Protein AF-A0A7Z9G688-F1 (afdb_monomer_lite)

Sequence (124 aa):
MPLIHESIGIIFILAGNAAFWFWLEKRTGWKIFNFFPPLIFIYLIPAILSNTNLIPLKAPTYDWMGANLLPMFLVLLLLEVDLRAAIRVMGRGVLVMLAGTAGVVIGAPIAYAAVKGWLGPEAM

Foldseek 3Di:
DAPDQDLVVVCCVLVVLLCVLVVCCVPVVDPVCVVVPSVNRSPVVVVVCCVVSNDPPDHVSVVVCVVPVVVVVVVVVVVPDDPVVVVVVVVVVVVVVVVVVVCCVVVVVVVCVVCVVVDDPVSD

Structure (mmCIF, N/CA/C/O backbone):
data_AF-A0A7Z9G688-F1
#
_entry.id   AF-A0A7Z9G688-F1
#
loop_
_atom_site.group_PDB
_atom_site.id
_atom_site.type_symbol
_atom_site.label_atom_id
_atom_site.label_alt_id
_atom_site.label_comp_id
_atom_site.label_asym_id
_atom_site.label_entity_id
_atom_site.label_seq_id
_atom_site.pdbx_PDB_ins_code
_atom_site.Cartn_x
_atom_site.Cartn_y
_atom_site.Cartn_z
_atom_site.occupancy
_atom_site.B_iso_or_equiv
_atom_site.auth_seq_id
_atom_site.auth_comp_id
_atom_site.auth_asym_id
_atom_site.auth_atom_id
_atom_site.pdbx_PDB_model_num
ATOM 1 N N . MET A 1 1 ? 15.614 -3.116 -23.214 1.00 52.94 1 MET A N 1
ATOM 2 C CA . MET A 1 1 ? 15.429 -1.671 -22.958 1.00 52.94 1 MET A CA 1
ATOM 3 C C . MET A 1 1 ? 13.934 -1.442 -22.812 1.00 52.94 1 MET A C 1
ATOM 5 O O . MET A 1 1 ? 13.219 -2.013 -23.631 1.00 52.94 1 MET A O 1
ATOM 9 N N . PRO A 1 2 ? 13.459 -0.741 -21.768 1.00 64.62 2 PRO A N 1
ATOM 10 C CA . PRO A 1 2 ? 12.039 -0.434 -21.622 1.00 64.62 2 PRO A CA 1
ATOM 11 C C . PRO A 1 2 ? 11.470 0.241 -22.874 1.00 64.62 2 PRO A C 1
ATOM 13 O O . PRO A 1 2 ? 12.156 1.027 -23.518 1.00 64.62 2 PRO A O 1
ATOM 16 N N . LEU A 1 3 ? 10.230 -0.069 -23.250 1.00 65.31 3 LEU A N 1
ATOM 17 C CA . LEU A 1 3 ? 9.633 0.516 -24.457 1.00 65.31 3 LEU A CA 1
ATOM 18 C C . LEU A 1 3 ? 9.111 1.941 -24.204 1.00 65.31 3 LEU A C 1
ATOM 20 O O . LEU A 1 3 ? 9.082 2.768 -25.111 1.00 65.31 3 LEU A O 1
ATOM 24 N N . ILE A 1 4 ? 8.711 2.234 -22.962 1.00 73.50 4 ILE A N 1
ATOM 25 C CA . ILE A 1 4 ? 8.108 3.507 -22.562 1.00 73.50 4 ILE A CA 1
ATOM 26 C C . ILE A 1 4 ? 8.972 4.133 -21.470 1.00 73.50 4 ILE A C 1
ATOM 28 O O . ILE A 1 4 ? 8.917 3.737 -20.309 1.00 73.50 4 ILE A O 1
ATOM 32 N N . HIS A 1 5 ? 9.790 5.109 -21.859 1.00 72.25 5 HIS A N 1
ATOM 33 C CA . HIS A 1 5 ? 10.690 5.839 -20.960 1.00 72.25 5 HIS A CA 1
ATOM 34 C C . HIS A 1 5 ? 10.174 7.224 -20.566 1.00 72.25 5 HIS A C 1
ATOM 36 O O . HIS A 1 5 ? 10.649 7.816 -19.598 1.00 72.25 5 HIS A O 1
ATOM 42 N N . GLU A 1 6 ? 9.195 7.733 -21.309 1.00 84.94 6 GLU A N 1
ATOM 43 C CA . GLU A 1 6 ? 8.637 9.057 -21.087 1.00 84.94 6 GLU A CA 1
ATOM 44 C C . GLU A 1 6 ? 7.822 9.096 -19.794 1.00 84.94 6 GLU A C 1
ATOM 46 O O . GLU A 1 6 ? 6.912 8.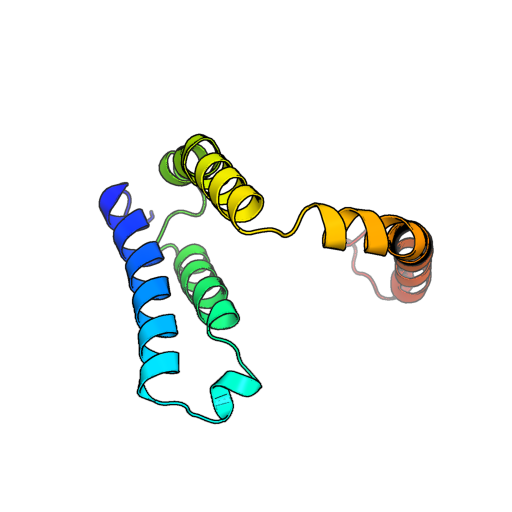286 -19.594 1.00 84.94 6 GLU A O 1
ATOM 51 N N . SER A 1 7 ? 8.096 10.091 -18.942 1.00 87.75 7 SER A N 1
ATOM 52 C CA . SER A 1 7 ? 7.382 10.295 -17.668 1.00 87.75 7 SER A CA 1
ATOM 53 C C . SER A 1 7 ? 5.863 10.345 -17.861 1.00 87.75 7 SER A C 1
ATOM 55 O O . SER A 1 7 ? 5.105 9.795 -17.065 1.00 87.75 7 SER A O 1
ATOM 57 N N . ILE A 1 8 ? 5.416 10.965 -18.957 1.00 89.56 8 ILE A N 1
ATOM 58 C CA . ILE A 1 8 ? 3.998 11.071 -19.317 1.00 89.56 8 ILE A CA 1
ATOM 59 C C . ILE A 1 8 ? 3.411 9.695 -19.642 1.00 89.56 8 ILE A C 1
ATOM 61 O O . ILE A 1 8 ? 2.309 9.385 -19.197 1.00 89.56 8 ILE A O 1
ATOM 65 N N . GLY A 1 9 ? 4.144 8.854 -20.377 1.00 91.12 9 GLY A N 1
ATOM 66 C CA . GLY A 1 9 ? 3.691 7.510 -20.737 1.00 91.12 9 GLY A CA 1
ATOM 67 C C . GLY A 1 9 ? 3.526 6.614 -19.511 1.00 91.12 9 GLY A C 1
ATOM 68 O O . GLY A 1 9 ? 2.526 5.909 -19.387 1.00 91.12 9 GLY A O 1
ATOM 69 N N . ILE A 1 10 ? 4.458 6.707 -18.561 1.00 90.88 10 ILE A N 1
ATOM 70 C CA . ILE A 1 10 ? 4.389 5.983 -17.286 1.00 90.88 10 ILE A CA 1
ATOM 71 C C . ILE A 1 10 ? 3.149 6.414 -16.491 1.00 90.88 10 ILE A C 1
ATOM 73 O O . ILE A 1 10 ? 2.349 5.568 -16.090 1.00 90.88 10 ILE A O 1
ATOM 77 N N . ILE A 1 11 ? 2.945 7.722 -16.305 1.00 92.31 11 ILE A N 1
ATOM 78 C CA . ILE A 1 11 ? 1.785 8.252 -15.571 1.00 92.31 11 ILE A CA 1
ATOM 79 C C . ILE A 1 11 ? 0.479 7.867 -16.267 1.00 92.31 11 ILE A C 1
ATOM 81 O O . ILE A 1 11 ? -0.463 7.452 -15.596 1.00 92.31 11 ILE A O 1
ATOM 85 N N . PHE A 1 12 ? 0.421 7.955 -17.597 1.00 93.94 12 PHE A N 1
ATOM 86 C CA . PHE A 1 12 ? -0.762 7.593 -18.373 1.00 93.94 12 PHE A CA 1
ATOM 87 C C . PHE A 1 12 ? -1.152 6.127 -18.171 1.00 93.94 12 PHE A C 1
ATOM 89 O O . PHE A 1 12 ? -2.325 5.832 -17.958 1.00 93.94 12 PHE A O 1
ATOM 96 N N . ILE A 1 13 ? -0.182 5.209 -18.173 1.00 93.12 13 ILE A N 1
ATOM 97 C CA . ILE A 1 13 ? -0.439 3.783 -17.937 1.00 93.12 13 ILE A CA 1
ATOM 98 C C . ILE A 1 13 ? -0.929 3.549 -16.511 1.00 93.12 13 ILE A C 1
ATOM 100 O O . ILE A 1 13 ? -1.930 2.863 -16.319 1.00 93.12 13 ILE A O 1
ATOM 104 N N . LEU A 1 14 ? -0.253 4.121 -15.511 1.00 93.25 14 LEU A N 1
ATOM 105 C CA . LEU A 1 14 ? -0.620 3.926 -14.107 1.00 93.25 14 LEU A CA 1
ATOM 106 C C . LEU A 1 14 ? -2.000 4.518 -13.793 1.00 93.25 14 LEU A C 1
ATOM 108 O O . LEU A 1 14 ? -2.858 3.830 -13.237 1.00 93.25 14 LEU A O 1
ATOM 112 N N . ALA A 1 15 ? -2.236 5.769 -14.190 1.00 94.06 15 ALA A N 1
ATOM 113 C CA . ALA A 1 15 ? -3.502 6.460 -13.972 1.00 94.06 15 ALA A CA 1
ATOM 114 C C . ALA A 1 15 ? -4.633 5.855 -14.812 1.00 94.06 15 ALA A C 1
ATOM 116 O O . ALA A 1 15 ? -5.735 5.667 -14.303 1.00 94.06 15 ALA A O 1
ATOM 117 N N . GLY A 1 16 ? -4.363 5.504 -16.071 1.00 95.88 16 GLY A N 1
ATOM 118 C CA . GLY A 1 16 ? -5.324 4.862 -16.964 1.00 95.88 16 GLY A CA 1
ATOM 119 C C . GLY A 1 16 ? -5.748 3.488 -16.457 1.00 95.88 16 GLY A C 1
ATOM 120 O O . GLY A 1 16 ? -6.940 3.196 -16.415 1.00 95.88 16 GLY A O 1
ATOM 121 N N . ASN A 1 17 ? -4.799 2.675 -15.987 1.00 95.81 17 ASN A N 1
ATOM 122 C CA . ASN A 1 17 ? -5.087 1.383 -15.368 1.00 95.81 17 ASN A CA 1
ATOM 123 C C . ASN A 1 17 ? -5.946 1.545 -14.104 1.00 95.81 17 ASN A C 1
ATOM 125 O O . ASN A 1 17 ? -6.962 0.866 -13.958 1.00 95.81 17 ASN A O 1
ATOM 129 N N . ALA A 1 18 ? -5.590 2.481 -13.218 1.00 94.38 18 ALA A N 1
ATOM 130 C CA . ALA A 1 18 ? -6.377 2.754 -12.019 1.00 94.38 18 ALA A CA 1
ATOM 131 C C . ALA A 1 18 ? -7.803 3.218 -12.358 1.00 94.38 18 ALA A C 1
ATOM 133 O O . ALA A 1 18 ? -8.779 2.648 -11.866 1.00 94.38 18 ALA A O 1
ATOM 134 N N . ALA A 1 19 ? -7.931 4.210 -13.241 1.00 95.44 19 ALA A N 1
ATOM 135 C CA . ALA A 1 19 ? -9.217 4.748 -13.663 1.00 95.44 19 ALA A CA 1
ATOM 136 C C . ALA A 1 19 ? -10.096 3.677 -14.319 1.00 95.44 19 ALA A C 1
ATOM 138 O O . ALA A 1 19 ? -11.279 3.589 -13.999 1.00 95.44 19 ALA A O 1
ATOM 139 N N . PHE A 1 20 ? -9.521 2.840 -15.186 1.00 95.75 20 PHE A N 1
ATOM 140 C CA . PHE A 1 20 ? -10.239 1.771 -15.873 1.00 95.75 20 PHE A CA 1
ATOM 141 C C . PHE A 1 20 ? -10.844 0.763 -14.894 1.00 95.75 20 PHE A C 1
ATOM 143 O O . PHE A 1 20 ? -12.043 0.499 -14.966 1.00 95.75 20 PHE A O 1
ATOM 150 N N . TRP A 1 21 ? -10.056 0.237 -13.952 1.00 94.31 21 TRP A N 1
ATOM 151 C CA . TRP A 1 21 ? -10.537 -0.795 -13.029 1.00 94.31 21 TRP A CA 1
ATOM 152 C C . TRP A 1 21 ? -11.562 -0.269 -12.022 1.00 94.31 21 TRP A C 1
ATOM 154 O O . TRP A 1 21 ? -12.574 -0.930 -11.794 1.00 94.31 21 TRP A O 1
ATOM 164 N N . PHE A 1 22 ? -11.367 0.937 -11.480 1.00 92.75 22 PHE A N 1
ATOM 165 C CA . PHE A 1 22 ? -12.371 1.561 -10.608 1.00 92.75 22 PHE A CA 1
ATOM 166 C C . PHE A 1 22 ? -13.650 1.940 -11.361 1.00 92.75 22 PHE A C 1
ATOM 168 O O . PHE A 1 22 ? -14.752 1.818 -10.824 1.00 92.75 22 PHE A O 1
ATOM 175 N N . TRP A 1 23 ? -13.535 2.402 -12.607 1.00 94.12 23 TRP A N 1
ATOM 176 C CA . TRP A 1 23 ? -14.701 2.673 -13.444 1.00 94.12 23 TRP A CA 1
ATOM 177 C C . TRP A 1 23 ? -15.465 1.387 -13.768 1.00 94.12 23 TRP A C 1
ATOM 179 O O . TRP A 1 23 ? -16.694 1.365 -13.668 1.00 94.12 23 TRP A O 1
ATOM 189 N N . LEU A 1 24 ? -14.748 0.313 -14.109 1.00 92.19 24 LEU A N 1
ATOM 190 C CA . LEU A 1 24 ? -15.328 -0.982 -14.445 1.00 92.19 24 LEU A CA 1
ATOM 191 C C . LEU A 1 24 ? -16.077 -1.586 -13.255 1.00 92.19 24 LEU A C 1
ATOM 193 O O . LEU A 1 24 ? -17.213 -2.031 -13.423 1.00 92.19 24 LEU A O 1
ATOM 197 N N . GLU A 1 25 ? -15.492 -1.547 -12.057 1.00 91.69 25 GLU A N 1
ATOM 198 C CA . GLU A 1 25 ? -16.155 -1.972 -10.819 1.00 91.69 25 GLU A CA 1
ATOM 199 C C . GLU A 1 25 ? -17.463 -1.205 -10.602 1.00 91.69 25 GLU A C 1
ATOM 201 O O . GLU A 1 25 ? -18.529 -1.816 -10.490 1.00 91.69 25 GLU A O 1
ATOM 206 N N . LYS A 1 26 ? -17.400 0.134 -10.619 1.00 90.00 26 LYS A N 1
ATOM 207 C CA . LYS A 1 26 ? -18.566 1.000 -10.385 1.00 90.00 26 LYS A CA 1
ATOM 208 C C . LYS A 1 26 ? -19.672 0.803 -11.419 1.00 90.00 26 LYS A C 1
ATOM 210 O O . LYS A 1 26 ? -20.844 0.967 -11.093 1.00 90.00 26 LYS A O 1
ATOM 215 N N . ARG A 1 27 ? -19.318 0.493 -12.670 1.00 90.94 27 ARG A N 1
ATOM 216 C CA . ARG A 1 27 ? -20.279 0.295 -13.765 1.00 90.94 27 ARG A CA 1
ATOM 217 C C . ARG A 1 27 ? -20.916 -1.084 -13.771 1.00 90.94 27 ARG A C 1
ATOM 219 O O . ARG A 1 27 ? -22.101 -1.189 -14.069 1.00 90.94 27 ARG A O 1
ATOM 226 N N . THR A 1 28 ? -20.132 -2.128 -13.532 1.00 87.06 28 THR A N 1
ATOM 227 C CA . THR A 1 28 ? -20.589 -3.511 -13.715 1.00 87.06 28 THR A CA 1
ATOM 228 C C . THR A 1 28 ? -21.216 -4.091 -12.456 1.00 87.06 28 THR A C 1
ATOM 230 O O . THR A 1 28 ? -22.104 -4.934 -12.565 1.00 87.06 28 THR A O 1
ATOM 233 N N . GLY A 1 29 ? -20.770 -3.665 -11.268 1.00 80.75 29 GLY A N 1
ATOM 234 C CA . GLY A 1 29 ? -21.262 -4.189 -9.991 1.00 80.75 29 GLY A CA 1
ATOM 235 C C . GLY A 1 29 ? -21.147 -5.714 -9.870 1.00 80.75 29 GLY A C 1
ATOM 236 O O . GLY A 1 29 ? -21.935 -6.345 -9.166 1.00 80.75 29 GLY A O 1
ATOM 237 N N . TRP A 1 30 ? -20.222 -6.340 -10.606 1.00 87.44 30 TRP A N 1
ATOM 238 C CA . TRP A 1 30 ? -20.104 -7.794 -10.631 1.00 87.44 30 TRP A CA 1
ATOM 239 C C . TRP A 1 30 ? -19.653 -8.335 -9.274 1.00 87.44 30 TRP A C 1
ATOM 241 O O . TRP A 1 30 ? -18.714 -7.826 -8.668 1.00 87.44 30 TRP A O 1
ATOM 251 N N . LYS A 1 31 ? -20.256 -9.452 -8.840 1.00 81.69 31 LYS A N 1
ATOM 252 C CA . LYS A 1 31 ? -19.914 -10.120 -7.569 1.00 81.69 31 LYS A CA 1
ATOM 253 C C . LYS A 1 31 ? -18.446 -10.544 -7.476 1.00 81.69 31 LYS A C 1
ATOM 255 O O . LYS A 1 31 ? -17.949 -10.734 -6.372 1.00 81.69 31 LYS A O 1
ATOM 260 N N . ILE A 1 32 ? -17.760 -10.672 -8.612 1.00 85.69 32 ILE A N 1
ATOM 261 C CA . ILE A 1 32 ? -16.327 -10.963 -8.652 1.00 85.69 32 ILE A CA 1
ATOM 262 C C . ILE A 1 32 ? -15.497 -9.862 -7.984 1.00 85.69 32 ILE A C 1
ATOM 264 O O . ILE A 1 32 ? -14.517 -10.191 -7.327 1.00 85.69 32 ILE A O 1
ATOM 268 N N . PHE A 1 33 ? -15.919 -8.592 -8.052 1.00 86.00 33 PHE A N 1
ATOM 269 C CA . PHE A 1 33 ? -15.208 -7.480 -7.413 1.00 86.00 33 PHE A CA 1
ATOM 270 C C . PHE A 1 33 ? -15.321 -7.485 -5.882 1.00 86.00 33 PHE A C 1
ATOM 272 O O . PHE A 1 33 ? -14.482 -6.895 -5.211 1.00 86.00 33 PHE A O 1
ATOM 279 N N . ASN A 1 34 ? -16.280 -8.227 -5.313 1.00 83.62 34 ASN A N 1
ATOM 280 C CA . ASN A 1 34 ? -16.337 -8.452 -3.863 1.00 83.62 34 ASN A CA 1
ATOM 281 C C . ASN A 1 34 ? -15.242 -9.411 -3.379 1.00 83.62 34 ASN A C 1
ATOM 283 O O . ASN A 1 34 ? -14.856 -9.361 -2.215 1.00 83.62 34 ASN A O 1
ATOM 287 N N . PHE A 1 35 ? -14.776 -10.311 -4.251 1.00 87.38 35 PHE A N 1
ATOM 288 C CA . PHE A 1 35 ? -13.705 -11.254 -3.931 1.00 87.38 35 PHE A CA 1
ATOM 289 C C . PHE A 1 35 ? -12.343 -10.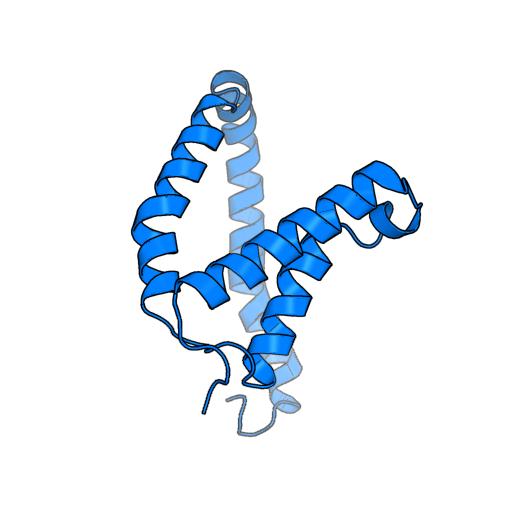740 -4.415 1.00 87.38 35 PHE A C 1
ATOM 291 O O . PHE A 1 35 ? -11.351 -10.834 -3.700 1.00 87.38 35 PHE A O 1
ATOM 298 N N . PHE A 1 36 ? -12.307 -10.151 -5.611 1.00 89.88 36 PHE A N 1
ATOM 299 C CA . PHE A 1 36 ? -11.131 -9.538 -6.214 1.00 89.88 36 PHE A CA 1
ATOM 300 C C . PHE A 1 36 ? -11.350 -8.029 -6.370 1.00 89.88 36 PHE A C 1
ATOM 302 O O . PHE A 1 36 ? -11.780 -7.587 -7.441 1.00 89.88 36 PHE A O 1
ATOM 309 N N . PRO A 1 37 ? -11.076 -7.224 -5.327 1.00 91.38 37 PRO A N 1
ATOM 310 C CA . PRO A 1 37 ? -11.235 -5.782 -5.422 1.00 91.38 37 PRO A CA 1
ATOM 311 C C . PRO A 1 37 ? -10.350 -5.213 -6.541 1.00 91.38 37 PRO A C 1
ATOM 313 O O . PRO A 1 37 ? -9.256 -5.739 -6.789 1.00 91.38 37 PRO A O 1
ATOM 316 N N . PRO A 1 38 ? -10.752 -4.100 -7.180 1.00 91.44 38 PRO A N 1
ATOM 317 C CA . PRO A 1 38 ? -9.972 -3.446 -8.234 1.00 91.44 38 PRO A CA 1
ATOM 318 C C . PRO A 1 38 ? -8.522 -3.171 -7.851 1.00 91.44 38 PRO A C 1
ATOM 320 O O . PRO A 1 38 ? -7.643 -3.236 -8.708 1.00 91.44 38 PRO A O 1
ATOM 323 N N . LEU A 1 39 ? -8.263 -2.935 -6.557 1.00 92.31 39 LEU A N 1
ATOM 324 C CA . LEU A 1 39 ? -6.924 -2.729 -6.004 1.00 92.31 39 LEU A CA 1
ATOM 325 C C . LEU A 1 39 ? -5.928 -3.841 -6.378 1.00 92.31 39 LEU A C 1
ATOM 327 O O . LEU A 1 39 ? -4.739 -3.578 -6.544 1.00 92.31 39 LEU A O 1
ATOM 331 N N . ILE A 1 40 ? -6.391 -5.082 -6.538 1.00 93.56 40 ILE A N 1
ATOM 332 C CA . ILE A 1 40 ? -5.516 -6.182 -6.957 1.00 93.56 40 ILE A CA 1
ATOM 333 C C . ILE A 1 40 ? -5.028 -5.937 -8.383 1.00 93.56 40 ILE A C 1
ATOM 335 O O . ILE A 1 40 ? -3.835 -6.028 -8.654 1.00 93.56 40 ILE A O 1
ATOM 339 N N . PHE A 1 41 ? -5.929 -5.571 -9.293 1.00 93.19 41 PHE A N 1
ATOM 340 C CA . PHE A 1 41 ? -5.589 -5.344 -10.694 1.00 93.19 41 PHE A CA 1
ATOM 341 C C . PHE A 1 41 ? -4.757 -4.075 -10.896 1.00 93.19 41 PHE A C 1
ATOM 343 O O . PHE A 1 41 ? -3.836 -4.073 -11.718 1.00 93.19 41 PHE A O 1
ATOM 350 N N . ILE A 1 42 ? -5.010 -3.015 -10.115 1.00 94.44 42 ILE A N 1
ATOM 351 C CA . ILE A 1 42 ? -4.198 -1.792 -10.210 1.00 94.44 42 ILE A CA 1
ATOM 352 C C . ILE A 1 42 ? -2.745 -2.022 -9.775 1.00 94.44 42 ILE A C 1
ATOM 354 O O . ILE A 1 42 ? -1.870 -1.293 -10.226 1.00 94.44 42 ILE A O 1
ATOM 358 N N . TYR A 1 43 ? -2.485 -3.034 -8.942 1.00 93.50 43 TYR A N 1
ATOM 359 C CA . TYR A 1 43 ? -1.137 -3.438 -8.539 1.00 93.50 43 TYR A CA 1
ATOM 360 C C . TYR A 1 43 ? -0.535 -4.492 -9.480 1.00 93.50 43 TYR A C 1
ATOM 362 O O . TYR A 1 43 ? 0.609 -4.368 -9.919 1.00 93.50 43 TYR A O 1
ATOM 370 N N . LEU A 1 44 ? -1.317 -5.516 -9.831 1.00 94.81 44 LEU A N 1
ATOM 371 C CA . LEU A 1 44 ? -0.852 -6.669 -10.597 1.00 94.81 44 LEU A CA 1
ATOM 372 C C . LEU A 1 44 ? -0.474 -6.301 -12.034 1.00 94.81 44 LEU A C 1
ATOM 374 O O . LEU A 1 44 ? 0.563 -6.743 -12.523 1.00 94.81 44 LEU A O 1
ATOM 378 N N . ILE A 1 45 ? -1.285 -5.483 -12.712 1.00 94.50 45 ILE A N 1
ATOM 379 C CA . ILE A 1 45 ? -1.035 -5.128 -14.114 1.00 94.50 45 ILE A CA 1
ATOM 380 C C . ILE A 1 45 ? 0.283 -4.344 -14.254 1.00 94.50 45 ILE A C 1
ATOM 382 O O . ILE A 1 45 ? 1.140 -4.796 -15.015 1.00 94.50 45 ILE A O 1
ATOM 386 N N . PRO A 1 46 ? 0.548 -3.256 -13.499 1.00 92.12 46 PRO A N 1
ATOM 387 C CA . PRO A 1 46 ? 1.836 -2.568 -13.573 1.00 92.12 46 PRO A CA 1
ATOM 388 C C . PRO A 1 46 ? 3.016 -3.452 -13.165 1.00 92.12 46 PRO A C 1
ATOM 390 O O . PRO A 1 46 ? 4.085 -3.345 -13.764 1.00 92.12 46 PRO A O 1
ATOM 393 N N . ALA A 1 47 ? 2.834 -4.358 -12.197 1.00 93.19 47 ALA A N 1
ATOM 394 C CA . ALA A 1 47 ? 3.871 -5.314 -11.822 1.00 93.19 47 ALA A CA 1
ATOM 395 C C . ALA A 1 47 ? 4.239 -6.236 -12.995 1.00 93.19 47 ALA A C 1
ATOM 397 O O . ALA A 1 47 ? 5.422 -6.393 -13.297 1.00 93.19 47 ALA A O 1
ATOM 398 N N . ILE A 1 48 ? 3.254 -6.794 -13.706 1.00 94.56 48 ILE A N 1
ATOM 399 C CA . ILE A 1 48 ? 3.493 -7.614 -14.904 1.00 94.56 48 ILE A CA 1
ATOM 400 C C . ILE A 1 48 ? 4.188 -6.783 -15.984 1.00 94.56 48 ILE A C 1
ATOM 402 O O . ILE A 1 48 ? 5.230 -7.197 -16.483 1.00 94.56 48 ILE A O 1
ATOM 406 N N . LEU A 1 49 ? 3.671 -5.587 -16.284 1.00 91.81 49 LEU A N 1
ATOM 407 C CA . LEU A 1 49 ? 4.248 -4.682 -17.285 1.00 91.81 49 LEU A CA 1
ATOM 408 C C . LEU A 1 49 ? 5.708 -4.320 -16.969 1.00 91.81 49 LEU A C 1
ATOM 410 O O . LEU A 1 49 ? 6.527 -4.198 -17.880 1.00 91.81 49 LEU A O 1
ATOM 414 N N . SER A 1 50 ? 6.041 -4.159 -15.688 1.00 91.19 50 SER A N 1
ATOM 415 C CA . SER A 1 50 ? 7.406 -3.866 -15.242 1.00 91.19 50 SER A CA 1
ATOM 416 C C . SER A 1 50 ? 8.320 -5.076 -15.433 1.00 91.19 50 SER A C 1
ATOM 418 O O . SER A 1 50 ? 9.413 -4.948 -15.977 1.00 91.19 50 SER A O 1
ATOM 420 N N . ASN A 1 51 ? 7.855 -6.272 -15.058 1.00 92.06 51 ASN A N 1
ATOM 421 C CA . ASN A 1 51 ? 8.613 -7.519 -15.216 1.00 92.06 51 ASN A CA 1
ATOM 422 C C . ASN A 1 51 ? 8.825 -7.903 -16.691 1.00 92.06 51 ASN A C 1
ATOM 424 O O . ASN A 1 51 ? 9.870 -8.446 -17.041 1.00 92.06 51 ASN A O 1
ATOM 428 N N . THR A 1 52 ? 7.884 -7.572 -17.579 1.00 91.31 52 THR A N 1
ATOM 429 C CA . THR A 1 52 ? 8.032 -7.771 -19.031 1.00 91.31 52 THR A CA 1
ATOM 430 C C . THR A 1 52 ? 8.836 -6.661 -19.715 1.00 91.31 52 THR A C 1
ATOM 432 O O . THR A 1 52 ? 8.932 -6.656 -20.939 1.00 91.31 52 THR A O 1
ATOM 435 N N . ASN A 1 53 ? 9.420 -5.719 -18.962 1.00 86.31 53 ASN A N 1
ATOM 436 C CA . ASN A 1 53 ? 10.156 -4.555 -19.473 1.00 86.31 53 ASN A CA 1
ATOM 437 C C . ASN A 1 53 ? 9.324 -3.626 -20.386 1.00 86.31 53 ASN A C 1
ATOM 439 O O . ASN A 1 53 ? 9.883 -2.941 -21.241 1.00 86.31 53 ASN A O 1
ATOM 443 N N . LEU A 1 54 ? 7.996 -3.573 -20.233 1.00 87.69 54 LEU A N 1
ATOM 444 C CA . LEU A 1 54 ? 7.159 -2.603 -20.957 1.00 87.69 54 LEU A CA 1
ATOM 445 C C . LEU A 1 54 ? 7.269 -1.212 -20.331 1.00 87.69 54 LEU A C 1
ATOM 447 O O . LEU A 1 54 ? 7.435 -0.221 -21.044 1.00 87.69 54 LEU A O 1
ATOM 451 N N . ILE A 1 55 ? 7.238 -1.163 -19.000 1.00 90.31 55 ILE A N 1
ATOM 452 C CA . ILE A 1 55 ? 7.533 0.031 -18.205 1.00 90.31 55 ILE A CA 1
ATOM 453 C C . ILE A 1 55 ? 8.807 -0.210 -17.383 1.00 90.31 55 ILE A C 1
ATOM 455 O O . ILE A 1 55 ? 9.105 -1.354 -17.029 1.00 90.31 55 ILE A O 1
ATOM 459 N N . PRO A 1 56 ? 9.601 0.830 -17.093 1.00 89.00 56 PRO A N 1
ATOM 460 C CA . PRO A 1 56 ? 10.817 0.677 -16.307 1.00 89.00 56 PRO A CA 1
ATOM 461 C C . PRO A 1 56 ? 10.491 0.320 -14.850 1.00 89.00 56 PRO A C 1
ATOM 463 O O . PRO A 1 56 ? 9.543 0.859 -14.283 1.00 89.00 56 PRO A O 1
ATOM 466 N N . LEU A 1 57 ? 11.323 -0.521 -14.219 1.00 87.56 57 LEU A N 1
ATOM 467 C CA . LEU A 1 57 ? 11.253 -0.785 -12.769 1.00 87.56 57 LEU A CA 1
ATOM 468 C C . LEU A 1 57 ? 11.715 0.415 -11.929 1.00 87.56 57 LEU A C 1
ATOM 470 O O . LEU A 1 57 ? 11.344 0.544 -10.767 1.00 87.56 57 LEU A O 1
ATOM 474 N N . LYS A 1 58 ? 12.560 1.275 -12.503 1.00 87.94 58 LYS A N 1
ATOM 475 C CA . LYS A 1 58 ? 13.081 2.484 -11.863 1.00 87.94 58 LYS A CA 1
ATOM 476 C C . LYS A 1 58 ? 12.990 3.640 -12.845 1.00 87.94 58 LYS A C 1
ATOM 478 O O . LYS A 1 58 ? 13.504 3.540 -13.956 1.00 87.94 58 LYS A O 1
ATOM 483 N N . ALA A 1 59 ? 12.350 4.722 -12.430 1.00 89.69 59 ALA A N 1
ATOM 484 C CA . ALA A 1 59 ? 12.232 5.947 -13.202 1.00 89.69 59 ALA A CA 1
ATOM 485 C C . ALA A 1 59 ? 12.197 7.143 -12.241 1.00 89.69 59 ALA A C 1
ATOM 487 O O . ALA A 1 59 ? 11.545 7.034 -11.200 1.00 89.69 59 ALA A O 1
ATOM 488 N N . PRO A 1 60 ? 12.796 8.294 -12.604 1.00 89.81 60 PRO A N 1
ATOM 489 C CA . PRO A 1 60 ? 12.721 9.515 -11.795 1.00 89.81 60 PRO A CA 1
ATOM 490 C C . PRO A 1 60 ? 11.281 9.945 -11.484 1.00 89.81 60 PRO A C 1
ATOM 492 O O . PRO A 1 60 ? 11.010 10.569 -10.462 1.00 89.81 60 PRO A O 1
ATOM 495 N N . THR A 1 61 ? 10.337 9.584 -12.358 1.00 91.62 61 THR A N 1
ATOM 4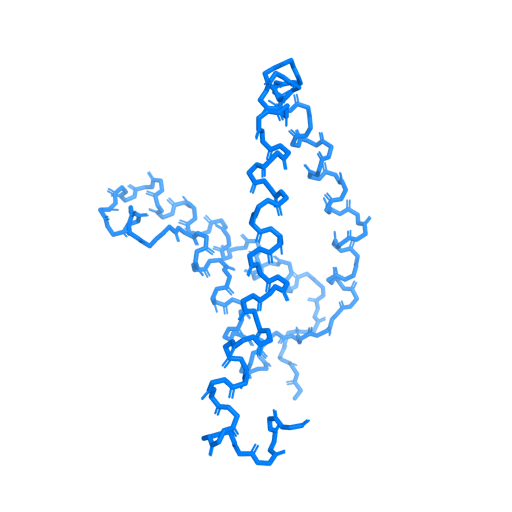96 C CA . THR A 1 61 ? 8.905 9.824 -12.176 1.00 91.62 61 THR A CA 1
ATOM 497 C C . THR A 1 61 ? 8.366 9.161 -10.909 1.00 91.62 61 THR A C 1
ATOM 499 O O . THR A 1 61 ? 7.578 9.782 -10.204 1.00 91.62 61 THR A O 1
ATOM 502 N N . TYR A 1 62 ? 8.797 7.938 -10.578 1.00 91.94 62 TYR A N 1
ATOM 503 C CA . TYR A 1 62 ? 8.330 7.241 -9.374 1.00 91.94 62 TYR A CA 1
ATOM 504 C C . TYR A 1 62 ? 8.814 7.936 -8.101 1.00 91.94 62 TYR A C 1
ATOM 506 O O . TYR A 1 62 ? 8.024 8.139 -7.180 1.00 91.94 62 TYR A O 1
ATOM 514 N N . ASP A 1 63 ? 10.075 8.373 -8.085 1.00 93.62 63 ASP A N 1
ATOM 515 C CA . ASP A 1 63 ? 10.645 9.125 -6.965 1.00 93.62 63 ASP A CA 1
ATOM 516 C C . ASP A 1 63 ? 9.940 10.479 -6.803 1.00 93.62 63 ASP A C 1
ATOM 518 O O . ASP A 1 63 ? 9.558 10.864 -5.697 1.00 93.62 63 ASP A O 1
ATOM 522 N N . TRP A 1 64 ? 9.674 11.177 -7.913 1.00 94.31 64 TRP A N 1
ATOM 523 C CA . TRP A 1 64 ? 8.923 12.433 -7.905 1.00 94.31 64 TRP A CA 1
ATOM 524 C C . TRP A 1 64 ? 7.492 12.252 -7.379 1.00 94.31 64 TRP A C 1
ATOM 526 O O . TRP A 1 64 ? 7.034 13.059 -6.569 1.00 94.31 64 TRP A O 1
ATOM 536 N N . MET A 1 65 ? 6.792 11.186 -7.787 1.00 93.81 65 MET A N 1
ATOM 537 C CA . MET A 1 65 ? 5.453 10.862 -7.279 1.00 93.81 65 MET A CA 1
ATOM 538 C C . MET A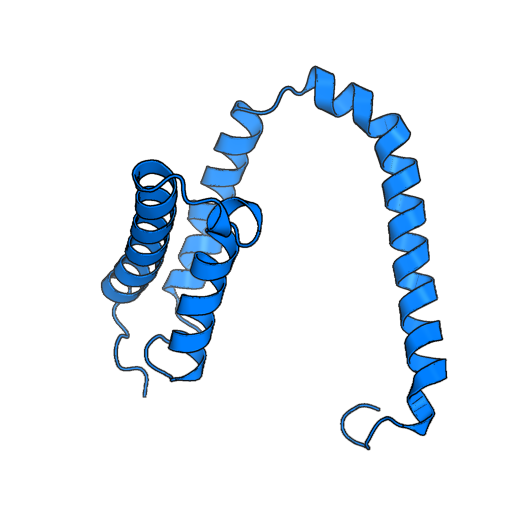 1 65 ? 5.486 10.579 -5.773 1.00 93.81 65 MET A C 1
ATOM 540 O O . MET A 1 65 ? 4.647 11.100 -5.037 1.00 93.81 65 MET A O 1
ATOM 544 N N . GLY A 1 66 ? 6.470 9.808 -5.303 1.00 94.19 66 GLY A N 1
ATOM 545 C CA . GLY A 1 66 ? 6.668 9.538 -3.878 1.00 94.19 66 GLY A CA 1
ATOM 546 C C . GLY A 1 66 ? 6.968 10.800 -3.068 1.00 94.19 66 GLY A C 1
ATOM 547 O O . GLY A 1 66 ? 6.444 10.960 -1.970 1.00 94.19 66 GLY A O 1
ATOM 548 N N . ALA A 1 67 ? 7.749 11.728 -3.619 1.00 95.88 67 ALA A N 1
ATOM 549 C CA . ALA A 1 67 ? 8.118 12.967 -2.939 1.00 95.88 67 ALA A CA 1
ATOM 550 C C . ALA A 1 67 ? 7.018 14.045 -2.955 1.00 95.88 67 ALA A C 1
ATOM 552 O O . ALA A 1 67 ? 6.978 14.868 -2.045 1.00 95.88 67 ALA A O 1
ATOM 553 N N . ASN A 1 68 ? 6.133 14.063 -3.963 1.00 95.50 68 ASN A N 1
ATOM 554 C CA . ASN A 1 68 ? 5.174 15.162 -4.166 1.00 95.50 68 ASN A CA 1
ATOM 555 C C . ASN A 1 68 ? 3.704 14.734 -4.062 1.00 95.50 68 ASN A C 1
ATOM 557 O O . ASN A 1 68 ? 2.913 15.408 -3.401 1.00 95.50 68 ASN A O 1
ATOM 561 N N . LEU A 1 69 ? 3.317 13.621 -4.692 1.00 94.25 69 LEU A N 1
ATOM 562 C CA . LEU A 1 69 ? 1.922 13.165 -4.701 1.00 94.25 69 LEU A CA 1
ATOM 563 C C . LEU A 1 69 ? 1.561 12.415 -3.423 1.00 94.25 69 LEU A C 1
ATOM 565 O O . LEU A 1 69 ? 0.479 12.627 -2.881 1.00 94.25 69 LEU A O 1
ATOM 569 N N . LEU A 1 70 ? 2.459 11.562 -2.918 1.00 95.75 70 LEU A N 1
ATOM 570 C CA . LEU A 1 70 ? 2.196 10.794 -1.700 1.00 95.75 70 LEU A CA 1
ATOM 571 C C . LEU A 1 70 ? 1.903 11.712 -0.497 1.00 95.75 70 LEU A C 1
ATOM 573 O O . LEU A 1 70 ? 0.875 11.498 0.145 1.00 95.75 70 LEU A O 1
ATOM 577 N N . PRO A 1 71 ? 2.697 12.767 -0.205 1.00 96.06 71 PRO A N 1
ATOM 578 C CA . PRO A 1 71 ? 2.386 13.669 0.901 1.00 96.06 71 PRO A CA 1
ATOM 579 C C . PRO A 1 71 ? 1.070 14.421 0.690 1.00 96.06 71 PRO A C 1
ATOM 581 O O . PRO A 1 71 ? 0.308 14.590 1.637 1.00 96.06 71 PRO A O 1
ATOM 584 N N . MET A 1 72 ? 0.764 14.821 -0.550 1.00 96.31 72 MET A N 1
ATOM 585 C CA . MET A 1 72 ? -0.510 15.461 -0.883 1.00 96.31 72 MET A CA 1
ATOM 586 C C . MET A 1 72 ? -1.693 14.534 -0.584 1.00 96.31 72 MET A C 1
ATOM 588 O O . MET A 1 72 ? -2.634 14.947 0.090 1.00 96.31 72 MET A O 1
ATOM 592 N N . PHE A 1 73 ? -1.630 13.269 -1.009 1.00 94.88 73 PHE A N 1
ATOM 593 C CA . PHE A 1 73 ? -2.664 12.285 -0.693 1.00 94.88 73 PHE A CA 1
ATOM 594 C C . PHE A 1 73 ? -2.767 12.011 0.806 1.00 94.88 73 PHE A C 1
ATOM 596 O O . PHE A 1 73 ? -3.876 11.910 1.313 1.00 94.88 73 PHE A O 1
ATOM 603 N N . LEU A 1 74 ? -1.651 11.952 1.539 1.00 95.38 74 LEU A N 1
ATOM 604 C CA . LEU A 1 74 ? -1.679 11.794 2.997 1.00 95.38 74 LEU A CA 1
ATOM 605 C C . LEU A 1 74 ? -2.376 12.968 3.691 1.00 95.38 74 LEU A C 1
ATOM 607 O O . LEU A 1 74 ? -3.164 12.745 4.606 1.00 95.38 74 LEU A O 1
ATOM 611 N N . VAL A 1 75 ? -2.133 14.204 3.246 1.00 95.44 75 VAL A N 1
ATOM 612 C CA . VAL A 1 75 ? -2.843 15.383 3.768 1.00 95.44 75 VAL A CA 1
ATOM 613 C C . VAL A 1 75 ? -4.338 15.289 3.468 1.00 95.44 75 VAL A C 1
ATOM 615 O O . VAL A 1 75 ? -5.142 15.507 4.369 1.00 95.44 75 VAL A O 1
ATOM 618 N N . LEU A 1 76 ? -4.722 14.917 2.243 1.00 95.25 76 LEU A N 1
ATOM 619 C CA . LEU A 1 76 ? -6.132 14.732 1.881 1.00 95.25 76 LEU A CA 1
ATOM 620 C C . LEU A 1 76 ? -6.801 13.646 2.738 1.00 95.25 76 LEU A C 1
ATOM 622 O O . LEU A 1 76 ? -7.875 13.877 3.285 1.00 95.25 76 LEU A O 1
ATOM 626 N N . LEU A 1 77 ? -6.132 12.510 2.943 1.00 94.62 77 LEU A N 1
ATOM 627 C CA . LEU A 1 77 ? -6.617 11.426 3.801 1.00 94.62 77 LEU A CA 1
ATOM 628 C C . LEU A 1 77 ? -6.764 11.865 5.264 1.00 94.62 77 LEU A C 1
ATOM 630 O O . LEU A 1 77 ? -7.728 11.486 5.923 1.00 94.62 77 LEU A O 1
ATOM 634 N N . LEU A 1 78 ? -5.834 12.673 5.782 1.00 92.81 78 LEU A N 1
ATOM 635 C CA . LEU A 1 78 ? -5.911 13.219 7.141 1.00 92.81 78 LEU A CA 1
ATOM 636 C C . LEU A 1 78 ? -7.054 14.227 7.306 1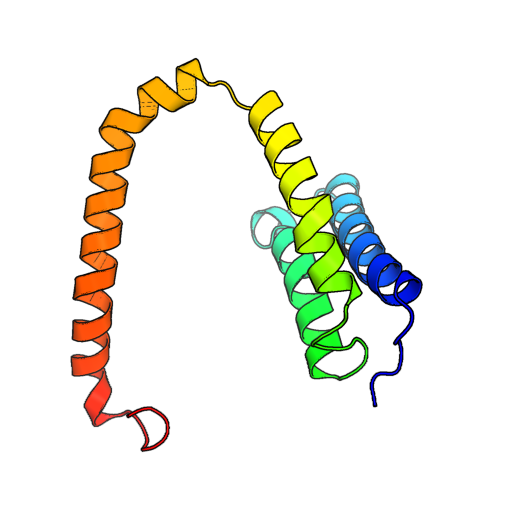.00 92.81 78 LEU A C 1
ATOM 638 O O . LEU A 1 78 ? -7.631 14.296 8.387 1.00 92.81 78 LEU A O 1
ATOM 642 N N . LEU A 1 79 ? -7.383 14.994 6.263 1.00 94.19 79 LEU A N 1
ATOM 643 C CA . LEU A 1 79 ? -8.527 15.911 6.276 1.00 94.19 79 LEU A CA 1
ATOM 644 C C . LEU A 1 79 ? -9.870 15.167 6.274 1.00 94.19 79 LEU A C 1
ATOM 646 O O . LEU A 1 79 ? -10.825 15.650 6.878 1.00 94.19 79 LEU A O 1
ATOM 650 N N . GLU A 1 80 ? -9.948 14.004 5.624 1.00 93.81 80 GLU A N 1
ATOM 651 C CA . GLU A 1 80 ? -11.152 13.159 5.611 1.00 93.81 80 GLU A CA 1
ATOM 652 C C . GLU A 1 80 ? -11.329 12.332 6.895 1.00 93.81 80 GLU A C 1
ATOM 654 O O . GLU A 1 80 ? -12.439 11.890 7.202 1.00 93.81 80 GLU A O 1
ATOM 659 N N . VAL A 1 81 ? -10.256 12.104 7.661 1.00 92.81 81 VAL A N 1
ATOM 660 C CA . VAL A 1 81 ? -10.296 11.224 8.834 1.00 92.81 81 VAL A CA 1
ATOM 661 C C . VAL A 1 81 ? -10.958 11.896 10.044 1.00 92.81 81 VAL A C 1
ATOM 663 O O . VAL A 1 81 ? -10.644 13.026 10.419 1.00 92.81 81 VAL A O 1
ATOM 666 N N . ASP A 1 82 ? -11.826 11.161 10.746 1.00 93.50 82 ASP A N 1
ATOM 667 C CA . ASP A 1 82 ? -12.332 11.593 12.053 1.00 93.50 82 ASP A CA 1
ATOM 668 C C . ASP A 1 82 ? -11.255 11.385 13.129 1.00 93.50 82 ASP A C 1
ATOM 670 O O . ASP A 1 82 ? -11.093 10.298 13.698 1.00 93.50 82 ASP A O 1
ATOM 674 N N . LEU A 1 83 ? -10.527 12.463 13.433 1.00 90.06 83 LEU A N 1
ATOM 675 C CA . LEU A 1 83 ? -9.465 12.469 14.441 1.00 90.06 83 LEU A CA 1
ATOM 676 C C . LEU A 1 83 ? -9.956 12.035 15.831 1.00 90.06 83 LEU A C 1
ATOM 678 O O . LEU A 1 83 ? -9.221 11.368 16.563 1.00 90.06 83 LEU A O 1
ATOM 682 N N . ARG A 1 84 ? -11.193 12.372 16.222 1.00 90.19 84 ARG A N 1
ATOM 683 C CA . ARG A 1 84 ? -11.718 12.018 17.554 1.00 90.19 84 ARG A CA 1
ATOM 684 C C . ARG A 1 84 ? -12.013 10.529 17.643 1.00 90.19 84 ARG A C 1
ATOM 686 O O . ARG A 1 84 ? -11.678 9.900 18.651 1.00 90.19 84 ARG A O 1
ATOM 693 N N . ALA A 1 85 ? -12.629 9.965 16.607 1.00 90.38 85 ALA A N 1
ATOM 694 C CA . ALA A 1 85 ? -12.853 8.528 16.521 1.00 90.38 85 ALA A CA 1
ATOM 695 C C . ALA A 1 85 ? -11.519 7.765 16.486 1.00 90.38 85 ALA A C 1
ATOM 697 O O . ALA A 1 85 ? -11.353 6.802 17.237 1.00 90.38 85 ALA A O 1
ATOM 698 N N . ALA A 1 86 ? -10.545 8.241 15.704 1.00 89.69 86 ALA A N 1
ATOM 699 C CA . ALA A 1 86 ? -9.219 7.635 15.603 1.00 89.69 86 ALA A CA 1
ATOM 700 C C . ALA A 1 86 ? -8.499 7.567 16.962 1.00 89.69 86 ALA A C 1
ATOM 702 O O . ALA A 1 86 ? -8.049 6.494 17.368 1.00 89.69 86 ALA A O 1
ATOM 703 N N . ILE A 1 87 ? -8.459 8.674 17.716 1.00 90.19 87 ILE A N 1
ATOM 704 C CA . ILE A 1 87 ? -7.827 8.719 19.049 1.00 90.19 87 ILE A CA 1
ATOM 705 C C . ILE A 1 87 ? -8.524 7.767 20.030 1.00 90.19 87 ILE A C 1
ATOM 707 O O . ILE A 1 87 ? -7.862 7.078 20.805 1.00 90.19 87 ILE A O 1
ATOM 711 N N . ARG A 1 88 ? -9.860 7.674 19.984 1.00 90.12 88 ARG A N 1
ATOM 712 C CA . ARG A 1 88 ? -10.622 6.772 20.863 1.00 90.12 88 ARG A CA 1
ATOM 713 C C . ARG A 1 88 ? -10.272 5.302 20.628 1.00 90.12 88 ARG A C 1
ATOM 715 O O . ARG A 1 88 ? -10.195 4.532 21.584 1.00 90.12 88 ARG A O 1
ATOM 722 N N . VAL A 1 89 ? -10.081 4.908 19.372 1.00 88.44 89 VAL A N 1
ATOM 723 C CA . VAL A 1 89 ? -9.761 3.521 18.999 1.00 88.44 89 VAL A CA 1
ATOM 724 C C . VAL A 1 89 ? -8.276 3.208 19.217 1.00 88.44 89 VAL A C 1
ATOM 726 O O . VAL A 1 89 ? -7.937 2.061 19.516 1.00 88.44 89 VAL A O 1
ATOM 729 N N . MET A 1 90 ? -7.402 4.221 19.167 1.00 86.81 90 MET A N 1
ATOM 730 C CA . MET A 1 90 ? -5.952 4.073 19.327 1.00 86.81 90 MET A CA 1
ATOM 731 C C . MET A 1 90 ? -5.563 3.320 20.604 1.00 86.81 90 MET A C 1
ATOM 733 O O . MET A 1 90 ? -4.728 2.428 20.533 1.00 86.81 90 MET A O 1
ATOM 737 N N . GLY A 1 91 ? -6.197 3.594 21.751 1.00 86.50 91 GLY A N 1
ATOM 738 C CA . GLY A 1 91 ? -5.835 2.949 23.022 1.00 86.50 91 GLY A CA 1
ATOM 739 C C . GLY A 1 91 ? -5.880 1.415 22.971 1.00 86.50 91 GLY A C 1
ATOM 740 O O . GLY A 1 91 ? -4.893 0.750 23.276 1.00 86.50 91 GLY A O 1
ATOM 741 N N . ARG A 1 92 ? -7.005 0.836 22.524 1.00 86.94 92 ARG A N 1
ATOM 742 C CA . ARG A 1 92 ? -7.110 -0.624 22.327 1.00 86.94 92 ARG A CA 1
ATOM 743 C C . ARG A 1 92 ? -6.316 -1.090 21.104 1.00 86.94 92 ARG A C 1
ATOM 745 O O . ARG A 1 92 ? -5.749 -2.179 21.132 1.00 86.94 92 ARG A O 1
ATOM 752 N N . GLY A 1 93 ? -6.245 -0.263 20.060 1.00 89.69 93 GLY A N 1
ATOM 753 C CA . GLY A 1 93 ? -5.505 -0.552 18.833 1.00 89.69 93 GLY A CA 1
ATOM 754 C C . GLY A 1 93 ? -4.006 -0.754 19.056 1.00 89.69 93 GLY A C 1
ATOM 755 O O . GLY A 1 93 ? -3.428 -1.645 18.444 1.00 89.69 93 GLY A O 1
ATOM 756 N N . VAL A 1 94 ? -3.384 -0.010 19.976 1.00 92.69 94 VAL A N 1
ATOM 757 C CA . VAL A 1 94 ? -1.952 -0.145 20.296 1.00 92.69 94 VAL A CA 1
ATOM 758 C C . VAL A 1 94 ? -1.636 -1.536 20.836 1.00 92.69 94 VAL A C 1
ATOM 760 O O . VAL A 1 94 ? -0.664 -2.140 20.398 1.00 92.69 94 VAL A O 1
ATOM 763 N N . LEU A 1 95 ? -2.460 -2.088 21.731 1.00 93.44 95 LEU A N 1
ATOM 764 C CA . LEU A 1 95 ? -2.229 -3.440 22.254 1.00 93.44 95 LEU A CA 1
ATOM 765 C C . LEU A 1 95 ? -2.349 -4.502 21.158 1.00 93.44 95 LEU A C 1
ATOM 767 O O . LEU A 1 95 ? -1.520 -5.406 21.093 1.00 93.44 95 LEU A O 1
ATOM 771 N N . VAL A 1 96 ? -3.339 -4.369 20.270 1.00 94.81 96 VAL A N 1
ATOM 772 C CA . VAL A 1 96 ? -3.509 -5.271 19.120 1.00 94.81 96 VAL A CA 1
ATOM 773 C C . VAL A 1 96 ? -2.323 -5.156 18.159 1.00 94.81 96 VAL A C 1
ATOM 775 O O . VAL A 1 96 ? -1.794 -6.174 17.720 1.00 94.81 96 VAL A O 1
ATOM 778 N N . MET A 1 97 ? -1.861 -3.934 17.880 1.00 94.62 97 MET A N 1
ATOM 779 C CA . MET A 1 97 ? -0.684 -3.682 17.049 1.00 94.62 97 MET A CA 1
ATOM 780 C C . MET A 1 97 ? 0.573 -4.291 17.673 1.00 94.62 97 MET A C 1
ATOM 782 O O . MET A 1 97 ? 1.302 -4.988 16.983 1.00 94.62 97 MET A O 1
ATOM 786 N N . LEU A 1 98 ? 0.818 -4.080 18.969 1.00 96.00 98 LEU A N 1
ATOM 787 C CA . LEU A 1 98 ? 1.982 -4.632 19.667 1.00 96.00 98 LEU A CA 1
ATOM 788 C C . LEU A 1 98 ? 1.954 -6.159 19.705 1.00 96.00 98 LEU A C 1
ATOM 790 O O . LEU A 1 98 ? 2.982 -6.782 19.454 1.00 96.00 98 LEU A O 1
ATOM 794 N N . ALA A 1 99 ? 0.794 -6.763 19.965 1.00 96.12 99 ALA A N 1
ATOM 795 C CA . ALA A 1 99 ? 0.631 -8.212 19.906 1.00 96.12 99 ALA A CA 1
ATOM 796 C C . ALA A 1 99 ? 0.896 -8.749 18.490 1.00 96.12 99 ALA A C 1
ATOM 798 O O . ALA A 1 99 ? 1.608 -9.740 18.338 1.00 96.12 99 ALA A O 1
ATOM 799 N N . GLY A 1 100 ? 0.391 -8.068 17.455 1.00 96.12 100 GLY A N 1
ATOM 800 C CA . GLY A 1 100 ? 0.667 -8.394 16.055 1.00 96.12 100 GLY A CA 1
ATOM 801 C C . GLY A 1 100 ? 2.152 -8.274 15.709 1.00 96.12 100 GLY A C 1
ATOM 802 O O . GLY A 1 100 ? 2.730 -9.212 15.169 1.00 96.12 100 GLY A O 1
ATOM 803 N N . THR A 1 101 ? 2.797 -7.167 16.084 1.00 96.69 101 THR A N 1
ATOM 804 C CA . THR A 1 101 ? 4.231 -6.940 15.865 1.00 96.69 101 THR A CA 1
ATOM 805 C C . THR A 1 101 ? 5.074 -7.978 16.594 1.00 96.69 101 THR A C 1
ATOM 807 O O . THR A 1 101 ? 5.955 -8.569 15.981 1.00 96.69 101 THR A O 1
ATOM 810 N N . ALA A 1 102 ? 4.790 -8.263 17.867 1.00 97.25 102 ALA A N 1
ATOM 811 C CA . ALA A 1 102 ? 5.471 -9.320 18.613 1.00 97.25 102 ALA A CA 1
ATOM 812 C C . ALA A 1 102 ? 5.263 -10.689 17.951 1.00 97.25 102 ALA A C 1
ATOM 814 O O . ALA A 1 102 ? 6.216 -11.448 17.791 1.00 97.25 102 ALA A O 1
ATOM 815 N N . GLY A 1 103 ? 4.041 -10.969 17.494 1.00 97.44 103 GLY A N 1
ATOM 816 C CA . GLY A 1 103 ? 3.709 -12.167 16.731 1.00 97.44 103 GLY A CA 1
ATOM 817 C C . GLY A 1 103 ? 4.528 -12.302 15.447 1.00 97.44 103 GLY A C 1
ATOM 818 O O . GLY A 1 103 ? 5.039 -13.382 15.180 1.00 97.44 103 GLY A O 1
ATOM 819 N N . VAL A 1 104 ? 4.725 -11.223 14.683 1.00 96.44 104 VAL A N 1
ATOM 820 C CA . VAL A 1 104 ? 5.561 -11.234 13.467 1.00 96.44 104 VAL A CA 1
ATOM 821 C C . VAL A 1 104 ? 7.045 -11.374 13.813 1.00 96.44 104 VAL A C 1
ATOM 823 O O . VAL A 1 104 ? 7.732 -12.200 13.217 1.00 96.44 104 VAL A O 1
ATOM 826 N N . VAL A 1 105 ? 7.538 -10.614 14.796 1.00 97.19 105 VAL A N 1
ATOM 827 C CA . VAL A 1 105 ? 8.951 -10.615 15.219 1.00 97.19 105 VAL A CA 1
ATOM 828 C C . VAL A 1 105 ? 9.380 -11.976 15.763 1.00 97.19 105 VAL A C 1
ATOM 830 O O . VAL A 1 105 ? 10.511 -12.385 15.532 1.00 97.19 105 VAL A O 1
ATOM 833 N N . ILE A 1 106 ? 8.493 -12.690 16.458 1.00 97.25 106 ILE A N 1
ATOM 834 C CA . ILE A 1 106 ? 8.761 -14.034 16.989 1.00 97.25 106 ILE A CA 1
ATOM 835 C C . ILE A 1 106 ? 8.423 -15.108 15.945 1.00 97.25 106 ILE A C 1
ATOM 837 O O . ILE A 1 106 ? 9.172 -16.067 15.760 1.00 97.25 106 ILE A O 1
ATOM 841 N N . GLY A 1 107 ? 7.309 -14.942 15.236 1.00 96.81 107 GLY A N 1
ATOM 842 C CA . GLY A 1 107 ? 6.802 -15.907 14.268 1.00 96.81 107 GLY A CA 1
ATOM 843 C C . GLY A 1 107 ? 7.702 -16.068 13.049 1.00 96.81 107 GLY A C 1
ATOM 844 O O . GLY A 1 107 ? 7.914 -17.197 12.618 1.00 96.81 107 GLY A O 1
ATOM 845 N N . ALA A 1 108 ? 8.279 -14.984 12.520 1.00 95.06 108 ALA A N 1
ATOM 846 C CA . ALA A 1 108 ? 9.159 -15.063 11.354 1.00 95.06 108 ALA A CA 1
ATOM 847 C C . ALA A 1 108 ? 10.435 -15.897 11.624 1.00 95.06 108 ALA A C 1
ATOM 849 O O . ALA A 1 108 ? 10.693 -16.820 10.849 1.00 95.06 108 ALA A O 1
ATOM 850 N N . PRO A 1 109 ? 11.189 -15.692 12.726 1.00 94.56 109 PRO A N 1
ATOM 851 C CA . PRO A 1 109 ? 12.300 -16.571 13.096 1.00 94.56 109 PRO A CA 1
ATOM 852 C C . PRO A 1 109 ? 11.894 -18.024 13.361 1.00 94.56 109 PRO A C 1
ATOM 854 O O . PRO A 1 109 ? 12.610 -18.932 12.944 1.00 94.56 109 PRO A O 1
ATOM 857 N N . ILE A 1 110 ? 10.758 -18.265 14.030 1.00 95.69 110 ILE A N 1
ATOM 858 C CA . ILE A 1 110 ? 10.271 -19.630 14.296 1.00 95.69 110 ILE A CA 1
ATOM 859 C C . ILE A 1 110 ? 9.924 -20.341 12.987 1.00 95.69 110 ILE A C 1
ATOM 861 O O . ILE A 1 110 ? 10.340 -21.479 12.778 1.00 95.69 110 ILE A O 1
ATOM 865 N N . ALA A 1 111 ? 9.195 -19.668 12.096 1.00 93.62 111 ALA A N 1
ATOM 866 C CA . ALA A 1 1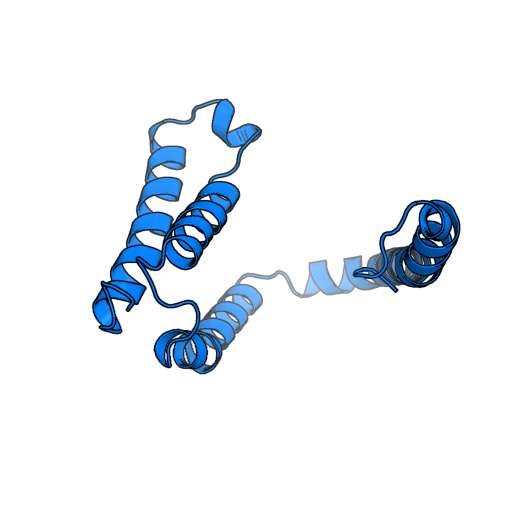11 ? 8.856 -20.199 10.784 1.00 93.62 111 ALA A CA 1
ATOM 867 C C . ALA A 1 111 ? 10.124 -20.499 9.981 1.00 93.62 111 ALA A C 1
ATOM 869 O O . ALA A 1 111 ? 10.254 -21.601 9.452 1.00 93.62 111 ALA A O 1
ATOM 870 N N . TYR A 1 112 ? 11.088 -19.570 9.964 1.00 91.44 112 TYR A N 1
ATOM 871 C CA . TYR A 1 112 ? 12.385 -19.784 9.328 1.00 91.44 112 TYR A CA 1
ATOM 872 C C . TYR A 1 112 ? 13.098 -21.011 9.904 1.00 91.44 112 TYR A C 1
ATOM 874 O O . TYR A 1 112 ? 13.503 -21.880 9.142 1.00 91.44 112 TYR A O 1
ATOM 882 N N . ALA A 1 113 ? 13.196 -21.142 11.229 1.00 91.19 113 ALA A N 1
ATOM 883 C CA . ALA A 1 113 ? 13.826 -22.295 11.870 1.00 91.19 113 ALA A CA 1
ATOM 884 C C . ALA A 1 113 ? 13.129 -23.621 11.520 1.00 91.19 113 ALA A C 1
ATOM 886 O O . ALA A 1 113 ? 13.809 -24.621 11.297 1.00 91.19 113 ALA A O 1
ATOM 887 N N . ALA A 1 114 ? 11.796 -23.621 11.425 1.00 93.00 114 ALA A N 1
ATOM 888 C CA . ALA A 1 114 ? 11.013 -24.798 11.058 1.00 93.00 114 ALA A CA 1
ATOM 889 C C . ALA A 1 114 ? 11.243 -25.233 9.602 1.00 93.00 114 ALA A C 1
ATOM 891 O O . ALA A 1 114 ? 11.320 -26.430 9.333 1.00 93.00 114 ALA A O 1
ATOM 892 N N . VAL A 1 115 ? 11.378 -24.285 8.667 1.00 92.94 115 VAL A N 1
ATOM 893 C CA . VAL A 1 115 ? 11.582 -24.601 7.241 1.00 92.94 115 VAL A CA 1
ATOM 894 C C . VAL A 1 115 ? 13.049 -24.630 6.813 1.00 92.94 115 VAL A C 1
ATOM 896 O O . VAL A 1 115 ? 13.333 -25.086 5.709 1.00 92.94 115 VAL A O 1
ATOM 899 N N . LYS A 1 116 ? 13.993 -24.208 7.668 1.00 84.88 116 LYS A N 1
ATOM 900 C CA . LYS A 1 116 ? 15.426 -24.079 7.344 1.00 84.88 116 LYS A CA 1
ATOM 901 C C . LYS A 1 116 ? 16.027 -25.342 6.727 1.00 84.88 116 LYS A C 1
ATOM 903 O O . LYS A 1 116 ? 16.864 -25.238 5.840 1.00 84.88 116 LYS A O 1
ATOM 908 N N . GLY A 1 117 ? 15.590 -26.524 7.164 1.00 84.06 117 GLY A N 1
ATOM 909 C CA . GLY A 1 117 ? 16.062 -27.805 6.624 1.00 84.06 117 GLY A CA 1
ATOM 910 C C . GLY A 1 117 ? 15.638 -28.092 5.176 1.00 84.06 117 GLY A C 1
ATOM 911 O O . GLY A 1 117 ? 16.247 -28.935 4.526 1.00 84.06 117 GLY A O 1
ATOM 912 N N . TRP A 1 118 ? 14.620 -27.396 4.665 1.00 85.25 118 TRP A N 1
ATOM 913 C CA . TRP A 1 118 ? 14.121 -27.510 3.290 1.00 85.25 118 TRP A CA 1
ATOM 914 C C . TRP A 1 118 ? 14.477 -26.301 2.418 1.00 85.25 118 TRP A C 1
ATOM 916 O O . TRP A 1 118 ? 14.131 -26.274 1.237 1.00 85.25 118 TRP A O 1
ATOM 926 N N . LEU A 1 119 ? 15.157 -25.298 2.982 1.00 83.06 119 LEU A N 1
ATOM 927 C CA . LEU A 1 119 ? 15.602 -24.118 2.250 1.00 83.06 119 LEU A CA 1
ATOM 928 C C . LEU A 1 119 ? 16.885 -24.431 1.466 1.00 83.06 119 LEU A C 1
ATOM 930 O O . LEU A 1 119 ? 17.843 -24.985 2.005 1.00 83.06 119 LEU A O 1
ATOM 934 N N . GLY A 1 120 ? 16.895 -24.068 0.180 1.00 78.38 120 GLY A N 1
ATOM 935 C CA . GLY A 1 120 ? 18.087 -24.145 -0.664 1.00 78.38 120 GLY A CA 1
ATOM 936 C C . GLY A 1 120 ? 19.175 -23.140 -0.241 1.00 78.38 120 GLY A C 1
ATOM 937 O O . GLY A 1 120 ? 18.894 -22.235 0.548 1.00 78.38 120 GLY A O 1
ATOM 938 N N . PRO A 1 121 ? 20.404 -23.254 -0.781 1.00 73.19 121 PRO A N 1
ATOM 939 C CA . PRO A 1 121 ? 21.521 -22.369 -0.433 1.00 73.19 121 PRO A CA 1
ATOM 940 C C . PRO A 1 121 ? 21.236 -20.880 -0.689 1.00 73.19 121 PRO A C 1
ATOM 942 O O . PRO A 1 121 ? 21.803 -20.031 -0.017 1.00 73.19 121 PRO A O 1
ATOM 945 N N . GLU A 1 122 ? 20.323 -20.570 -1.615 1.00 70.75 122 GLU A N 1
ATOM 946 C CA . GLU A 1 122 ? 19.867 -19.211 -1.956 1.00 70.75 122 GLU A CA 1
ATOM 947 C C . GLU A 1 122 ? 19.099 -18.501 -0.818 1.00 70.75 122 GLU A C 1
ATOM 949 O O . GLU A 1 122 ? 18.865 -17.295 -0.884 1.00 70.75 122 GLU A O 1
ATOM 954 N N . ALA A 1 123 ? 18.615 -19.260 0.170 1.00 64.44 123 ALA A N 1
ATOM 955 C CA . ALA A 1 123 ? 17.720 -18.794 1.231 1.00 64.44 123 ALA A CA 1
ATOM 956 C C . ALA A 1 123 ? 18.377 -18.778 2.629 1.00 64.44 123 ALA A C 1
ATOM 958 O O . ALA A 1 123 ? 17.683 -18.563 3.631 1.00 64.44 123 ALA A O 1
ATOM 959 N N . MET A 1 124 ? 19.691 -19.026 2.703 1.00 56.19 124 MET A N 1
ATOM 960 C CA . MET A 1 124 ? 20.527 -18.880 3.907 1.00 56.19 124 MET A CA 1
ATOM 961 C C . MET A 1 124 ? 21.325 -17.581 3.853 1.00 56.19 124 MET A C 1
ATOM 963 O O . MET A 1 124 ? 21.502 -16.995 4.943 1.00 56.19 124 MET A O 1
#

Radius of gyration: 20.34 Å; chains: 1; bounding box: 43×44×48 Å

Secondary structure (DSSP, 8-state):
--S---HHHHHHHHHHHHHHHHHHHHHH--THHHHS-HHHHHHHHHHHHHHTTSS-SS-HHHHHHHHHHHHHHHHHHHHHS-HHHHHHHHHHHHHHHHHHHHHHHHHHHHHHHHHGGG--GGG-

pLDDT: mean 89.93, std 7.92, range [52.94, 97.44]